Protein AF-A0A933D7X8-F1 (afdb_monomer_lite)

Structure (mmCIF, N/CA/C/O backbone):
data_AF-A0A933D7X8-F1
#
_entry.id   AF-A0A933D7X8-F1
#
loop_
_atom_site.group_PDB
_atom_site.id
_atom_site.type_symbol
_atom_site.label_atom_id
_atom_site.label_alt_id
_atom_site.label_comp_id
_atom_site.label_asym_id
_atom_site.label_entity_id
_atom_site.label_seq_id
_atom_site.pdbx_PDB_ins_code
_atom_site.Cartn_x
_atom_site.Cartn_y
_atom_site.Cartn_z
_atom_site.occupancy
_atom_site.B_iso_or_equiv
_atom_site.auth_seq_id
_atom_site.auth_comp_id
_atom_site.auth_asym_id
_atom_site.auth_atom_id
_atom_site.pdbx_PDB_model_num
ATOM 1 N N . MET A 1 1 ? -15.792 -14.098 -1.367 1.00 41.16 1 MET A N 1
ATOM 2 C CA . MET A 1 1 ? -15.933 -14.421 0.070 1.00 41.16 1 MET A CA 1
ATOM 3 C C . MET A 1 1 ? -17.261 -13.848 0.564 1.00 41.16 1 MET A C 1
ATOM 5 O O . MET A 1 1 ? -17.401 -12.633 0.597 1.00 41.16 1 MET A O 1
ATOM 9 N N . LYS A 1 2 ? -18.280 -14.681 0.832 1.00 38.84 2 LYS A N 1
ATOM 10 C CA . LYS A 1 2 ? -19.569 -14.207 1.376 1.00 38.84 2 LYS A CA 1
ATOM 11 C C . LYS A 1 2 ? -19.344 -13.819 2.838 1.00 38.84 2 LYS A C 1
ATOM 13 O O . LYS A 1 2 ? -19.171 -14.701 3.675 1.00 38.84 2 LYS A O 1
ATOM 18 N N . ARG A 1 3 ? -19.309 -12.524 3.154 1.00 53.97 3 ARG A N 1
ATOM 19 C CA . ARG A 1 3 ? -19.316 -12.080 4.553 1.00 53.97 3 ARG A CA 1
ATOM 20 C C . ARG A 1 3 ? -20.659 -12.486 5.157 1.00 53.97 3 ARG A C 1
ATOM 22 O O . ARG A 1 3 ? -21.698 -12.054 4.664 1.00 53.97 3 ARG A O 1
ATOM 29 N N . LYS A 1 4 ? -20.650 -13.360 6.171 1.00 56.28 4 LYS A N 1
ATOM 30 C CA . LYS A 1 4 ? -21.846 -13.632 6.984 1.00 56.28 4 LYS A CA 1
ATOM 31 C C . LYS A 1 4 ? -22.353 -12.286 7.511 1.00 56.28 4 LYS A C 1
ATOM 33 O O . LYS A 1 4 ? -21.542 -11.434 7.854 1.00 56.28 4 LYS A O 1
ATOM 38 N N . SER A 1 5 ? -23.665 -12.059 7.524 1.00 55.81 5 SER A N 1
ATOM 39 C CA . SER A 1 5 ? -24.229 -10.813 8.056 1.00 55.81 5 SER A CA 1
ATOM 40 C C . SER A 1 5 ? -23.922 -10.720 9.551 1.00 55.81 5 SER A C 1
ATOM 42 O O . SER A 1 5 ? -24.618 -11.300 10.376 1.00 55.81 5 SER A O 1
ATOM 44 N N . TYR A 1 6 ? -22.837 -10.030 9.890 1.00 66.94 6 TYR A N 1
ATOM 45 C CA . TYR A 1 6 ? -22.389 -9.807 11.264 1.00 66.94 6 TYR A CA 1
ATOM 46 C C . TYR A 1 6 ? -23.217 -8.728 11.981 1.00 66.94 6 TYR A C 1
ATOM 48 O O . TYR A 1 6 ? -23.073 -8.554 13.190 1.00 66.94 6 TYR A O 1
ATOM 56 N N . ILE A 1 7 ? -24.087 -8.016 11.253 1.00 78.19 7 ILE A N 1
ATOM 57 C CA . ILE A 1 7 ? -25.009 -7.043 11.836 1.00 78.19 7 ILE A CA 1
ATOM 58 C C . ILE A 1 7 ? -26.160 -7.801 12.491 1.00 78.19 7 ILE A C 1
ATOM 60 O O . ILE A 1 7 ? -26.912 -8.524 11.833 1.00 78.19 7 ILE A O 1
ATOM 64 N N . LYS A 1 8 ? -26.294 -7.619 13.801 1.00 84.44 8 LYS A N 1
ATOM 65 C CA . LYS A 1 8 ? -27.386 -8.150 14.606 1.00 84.44 8 LYS A CA 1
ATOM 66 C C . LYS A 1 8 ? -28.475 -7.087 14.721 1.00 84.44 8 LYS A C 1
ATOM 68 O O . LYS A 1 8 ? -28.240 -6.025 15.292 1.00 84.44 8 LYS A O 1
ATOM 73 N N . GLN A 1 9 ? -29.660 -7.389 14.189 1.00 85.31 9 GLN A N 1
ATOM 74 C CA . GLN A 1 9 ? -30.812 -6.472 14.175 1.00 85.31 9 GLN A CA 1
ATOM 75 C C . GLN A 1 9 ? -31.313 -6.117 15.583 1.00 85.31 9 GLN A C 1
ATOM 77 O O . GLN A 1 9 ? -31.854 -5.041 15.789 1.00 85.31 9 GLN A O 1
ATOM 82 N N . ASN A 1 10 ? -31.099 -7.001 16.560 1.00 88.50 10 ASN A N 1
ATOM 83 C CA . ASN A 1 10 ? -31.472 -6.783 17.958 1.00 88.50 10 ASN A CA 1
ATOM 84 C C . ASN A 1 10 ? -30.429 -5.986 18.765 1.00 88.50 10 ASN A C 1
ATOM 86 O O . ASN A 1 10 ? -30.542 -5.916 19.985 1.00 88.50 10 ASN A O 1
ATOM 90 N N . LYS A 1 11 ? -29.396 -5.444 18.111 1.00 87.62 11 LYS A N 1
ATOM 91 C CA . LYS A 1 11 ? -28.324 -4.667 18.740 1.00 87.62 11 LYS A CA 1
ATOM 92 C C . LYS A 1 11 ? -28.268 -3.262 18.168 1.00 87.62 11 LYS A C 1
ATOM 94 O O . LYS A 1 11 ? -28.510 -3.061 16.979 1.00 87.62 11 LYS A O 1
ATOM 99 N N . ASN A 1 12 ? -27.884 -2.295 18.996 1.00 88.50 12 ASN A N 1
ATOM 100 C CA . ASN A 1 12 ? -27.692 -0.928 18.520 1.00 88.50 12 ASN A CA 1
ATOM 101 C C . ASN A 1 12 ? -26.392 -0.789 17.698 1.00 88.50 12 ASN A C 1
ATOM 103 O O . ASN A 1 12 ? -25.588 -1.721 17.576 1.00 88.50 12 ASN A O 1
ATOM 107 N N . LEU A 1 13 ? -26.188 0.386 17.100 1.00 85.50 13 LEU A N 1
ATOM 108 C CA . LEU A 1 13 ? -25.053 0.646 16.211 1.00 85.50 13 LEU A CA 1
ATOM 109 C C . LEU A 1 13 ? -23.695 0.487 16.924 1.00 85.50 13 LEU A C 1
ATOM 111 O O . LEU A 1 13 ? -22.771 -0.103 16.367 1.00 85.50 13 LEU A O 1
ATOM 115 N N . TYR A 1 14 ? -23.598 0.944 18.174 1.00 86.62 14 TYR A N 1
ATOM 116 C CA . TYR A 1 14 ? -22.389 0.853 18.996 1.00 86.62 14 TYR A CA 1
ATOM 117 C C . TYR A 1 14 ? -22.033 -0.599 19.344 1.00 86.62 14 TYR A C 1
ATOM 119 O O . TYR A 1 14 ? -20.879 -1.017 19.240 1.00 86.62 14 TYR A O 1
ATOM 127 N N . GLU A 1 15 ? -23.025 -1.408 19.710 1.00 88.31 15 GLU A N 1
ATOM 128 C CA . GLU A 1 15 ? -22.818 -2.827 20.000 1.00 88.31 15 GLU A CA 1
ATOM 129 C C . GLU A 1 15 ? -22.431 -3.628 18.754 1.00 88.31 15 GLU A C 1
ATOM 131 O O . GLU A 1 15 ? -21.606 -4.539 18.840 1.00 88.31 15 GLU A O 1
ATOM 136 N N . ASN A 1 16 ? -23.005 -3.295 17.595 1.00 89.31 16 ASN A N 1
ATOM 137 C CA . ASN A 1 16 ? -22.604 -3.891 16.325 1.00 89.31 16 ASN A CA 1
ATOM 138 C C . ASN A 1 16 ? -21.158 -3.519 15.967 1.00 89.31 16 ASN A C 1
ATOM 140 O O . ASN A 1 16 ? -20.395 -4.402 15.579 1.00 89.31 16 ASN A O 1
ATOM 144 N N . ALA A 1 17 ? -20.743 -2.265 16.177 1.00 88.00 17 ALA A N 1
ATOM 145 C CA . ALA A 1 17 ? -19.360 -1.837 15.958 1.00 88.00 17 ALA A CA 1
ATOM 146 C C . ALA A 1 17 ? -18.361 -2.658 16.792 1.00 88.00 17 ALA A C 1
ATOM 148 O O . ALA A 1 17 ? -17.360 -3.140 16.259 1.00 88.00 17 ALA A O 1
ATOM 149 N N . LYS A 1 18 ? -18.673 -2.907 18.074 1.00 86.88 18 LYS A N 1
ATOM 150 C CA . LYS A 1 18 ? -17.852 -3.740 18.973 1.00 86.88 18 LYS A CA 1
ATOM 151 C C . LYS A 1 18 ? -17.706 -5.193 18.524 1.00 86.88 18 LYS A C 1
ATOM 153 O O . LYS A 1 18 ? -16.709 -5.824 18.851 1.00 86.88 18 LYS A O 1
ATOM 158 N N . LEU A 1 19 ? -18.692 -5.737 17.815 1.00 86.81 19 LEU A N 1
ATOM 159 C CA . LEU A 1 19 ? -18.629 -7.102 17.285 1.00 86.81 19 LEU A CA 1
ATOM 160 C C . LEU A 1 19 ? -17.884 -7.162 15.947 1.00 86.81 19 LEU A C 1
ATOM 162 O O . LEU A 1 19 ? -17.134 -8.100 15.694 1.00 86.81 19 LEU A O 1
ATOM 166 N N . LEU A 1 20 ? -18.113 -6.167 15.091 1.00 89.25 20 LEU A N 1
ATOM 167 C CA . LEU A 1 20 ? -17.620 -6.122 13.718 1.00 89.25 20 LEU A CA 1
ATOM 168 C C . LEU A 1 20 ? -16.139 -5.768 13.644 1.00 89.25 20 LEU A C 1
ATOM 170 O O . LEU A 1 20 ? -15.343 -6.516 13.075 1.00 89.25 20 LEU A O 1
ATOM 174 N N . LEU A 1 21 ? -15.774 -4.617 14.205 1.00 90.88 21 LEU A N 1
ATOM 175 C CA . LEU A 1 21 ? -14.486 -3.990 13.945 1.00 90.88 21 LEU A CA 1
ATOM 176 C C . LEU A 1 21 ? -13.282 -4.826 14.406 1.00 90.88 21 LEU A C 1
ATOM 178 O O . LEU A 1 21 ? -12.326 -4.887 13.633 1.00 90.88 21 LEU A O 1
ATOM 182 N N . PRO A 1 22 ? -13.309 -5.532 15.559 1.00 91.25 22 PRO A N 1
ATOM 183 C CA . PRO A 1 22 ? -12.209 -6.420 15.937 1.00 91.25 22 PRO A CA 1
ATOM 184 C C . PRO A 1 22 ? -11.968 -7.520 14.909 1.00 91.25 22 PRO A C 1
ATOM 186 O O . PRO A 1 22 ? -10.838 -7.712 14.480 1.00 91.25 22 PRO A O 1
ATOM 189 N N . SER A 1 23 ? -13.032 -8.179 14.438 1.00 90.69 23 SER A N 1
ATOM 190 C CA . SER A 1 23 ? -12.899 -9.252 13.445 1.00 90.69 23 SER A CA 1
ATOM 191 C C . SER A 1 23 ? -12.336 -8.754 12.112 1.00 90.69 23 SER A C 1
ATOM 193 O O . SER A 1 23 ? -11.524 -9.433 11.492 1.00 90.69 23 SER A O 1
ATOM 195 N N . MET A 1 24 ? -12.724 -7.547 11.693 1.00 93.06 24 MET A N 1
ATOM 196 C CA . MET A 1 24 ? -12.224 -6.925 10.469 1.00 93.06 24 MET A CA 1
ATOM 197 C C . MET A 1 24 ? -10.767 -6.483 10.620 1.00 93.06 24 MET A C 1
ATOM 199 O O . MET A 1 24 ? -9.988 -6.639 9.689 1.00 93.06 24 MET A O 1
ATOM 203 N N . PHE A 1 25 ? -10.383 -5.954 11.783 1.00 94.12 25 PHE A N 1
ATOM 204 C CA . PHE A 1 25 ? -8.991 -5.631 12.090 1.00 94.12 25 PHE A CA 1
ATOM 205 C C . PHE A 1 25 ? -8.116 -6.888 12.096 1.00 94.12 25 PHE A C 1
ATOM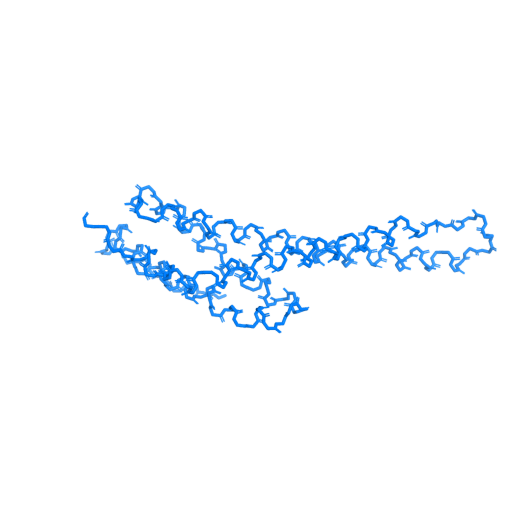 207 O O . PHE A 1 25 ? -7.072 -6.909 11.446 1.00 94.12 25 PHE A O 1
ATOM 214 N N . ASP A 1 26 ? -8.574 -7.950 12.758 1.00 92.62 26 ASP A N 1
ATOM 215 C CA . ASP A 1 26 ? -7.864 -9.226 12.834 1.00 92.62 26 ASP A CA 1
ATOM 216 C C . ASP A 1 26 ? -7.726 -9.872 11.437 1.00 92.62 26 ASP A C 1
ATOM 218 O O . ASP A 1 26 ? -6.670 -10.419 11.122 1.00 92.62 26 ASP A O 1
ATOM 222 N N . GLU A 1 27 ? -8.729 -9.734 10.554 1.00 93.94 27 GLU A N 1
ATOM 223 C CA . GLU A 1 27 ? -8.641 -10.140 9.138 1.00 93.94 27 GLU A CA 1
ATOM 224 C C . GLU A 1 27 ? -7.476 -9.427 8.430 1.00 93.94 27 GLU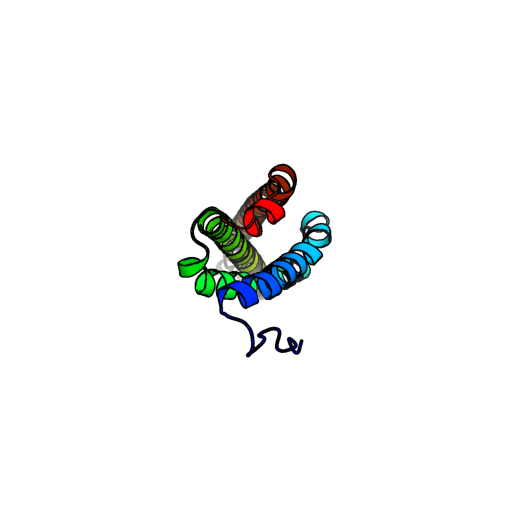 A C 1
ATOM 226 O O . GLU A 1 27 ? -6.643 -10.083 7.807 1.00 93.94 27 GLU A O 1
ATOM 231 N N . VAL A 1 28 ? -7.353 -8.102 8.574 1.00 94.25 28 VAL A N 1
ATOM 232 C CA . VAL A 1 28 ? -6.245 -7.334 7.975 1.00 94.25 28 VAL A CA 1
ATOM 233 C C . VAL A 1 28 ? -4.900 -7.766 8.556 1.00 94.25 28 VAL A C 1
ATOM 235 O O . VAL A 1 28 ? -3.956 -8.019 7.807 1.00 94.25 28 VAL A O 1
ATOM 238 N N . MET A 1 29 ? -4.807 -7.878 9.883 1.00 93.81 29 MET A N 1
ATOM 239 C CA . MET A 1 29 ? -3.562 -8.236 10.568 1.00 93.81 29 MET A CA 1
ATOM 240 C C . MET A 1 29 ? -3.138 -9.686 10.313 1.00 93.81 29 MET A C 1
ATOM 242 O O . MET A 1 29 ? -1.948 -9.979 10.378 1.00 93.81 29 MET A O 1
ATOM 246 N N . SER A 1 30 ? -4.054 -10.583 9.933 1.00 94.44 30 SER A N 1
ATOM 247 C CA . SER A 1 30 ? -3.711 -11.964 9.559 1.00 94.44 30 SER A CA 1
ATOM 248 C C . SER A 1 30 ? -2.751 -12.053 8.361 1.00 94.44 30 SER A C 1
ATOM 250 O O . SER A 1 30 ? -2.022 -13.033 8.219 1.00 94.44 30 SER A O 1
ATOM 252 N N . HIS A 1 31 ? -2.693 -11.010 7.526 1.00 93.31 31 HIS A N 1
ATOM 253 C CA . HIS A 1 31 ? -1.763 -10.920 6.399 1.00 93.31 31 HIS A CA 1
ATOM 254 C C . HIS A 1 31 ? -0.386 -10.350 6.778 1.00 93.31 31 HIS A C 1
ATOM 256 O O . HIS A 1 31 ? 0.557 -10.477 5.993 1.00 93.31 31 HIS A O 1
ATOM 262 N N . GLN A 1 32 ? -0.253 -9.730 7.957 1.00 92.56 32 GLN A N 1
ATOM 263 C CA . GLN A 1 32 ? 0.918 -8.943 8.352 1.00 92.56 32 GLN A CA 1
ATOM 264 C C . GLN A 1 32 ? 2.22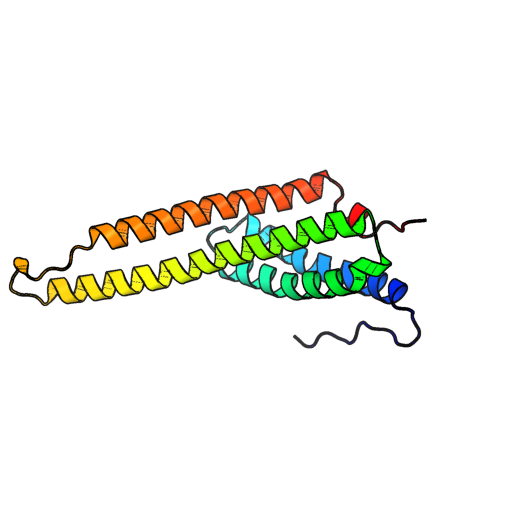6 -9.720 8.197 1.00 92.56 32 GLN A C 1
ATOM 266 O O . GLN A 1 32 ? 3.145 -9.244 7.541 1.00 92.56 32 GLN A O 1
ATOM 271 N N . GLU A 1 33 ? 2.330 -10.901 8.807 1.00 91.94 33 GLU A N 1
ATOM 272 C CA . GLU A 1 33 ? 3.585 -11.660 8.847 1.00 91.94 33 GLU A CA 1
ATOM 273 C C . GLU A 1 33 ? 4.109 -11.953 7.438 1.00 91.94 33 GLU A C 1
ATOM 275 O O . GLU A 1 33 ? 5.281 -11.729 7.131 1.00 91.94 33 GLU A O 1
ATOM 280 N N . ARG A 1 34 ? 3.209 -12.376 6.548 1.00 92.31 34 ARG A N 1
ATOM 281 C CA . ARG A 1 34 ? 3.556 -12.714 5.171 1.00 92.31 34 ARG A CA 1
ATOM 282 C C . ARG A 1 34 ? 3.949 -11.483 4.360 1.00 92.31 34 ARG A C 1
ATOM 284 O O . ARG A 1 34 ? 4.887 -11.560 3.572 1.00 92.31 34 ARG A O 1
ATOM 291 N N . VAL A 1 35 ? 3.268 -10.356 4.564 1.00 92.25 35 VAL A N 1
ATOM 292 C CA . VAL A 1 35 ? 3.612 -9.087 3.909 1.00 92.25 35 VAL A CA 1
ATOM 293 C C . VAL A 1 35 ? 4.992 -8.607 4.359 1.00 92.25 35 VAL A C 1
ATOM 295 O O . VAL A 1 35 ? 5.830 -8.318 3.509 1.00 92.25 35 VAL A O 1
ATOM 298 N N . LEU A 1 36 ? 5.256 -8.581 5.668 1.00 91.50 36 LEU A N 1
ATOM 299 C CA . LEU A 1 36 ? 6.514 -8.073 6.226 1.00 91.50 36 LEU A CA 1
ATOM 300 C C . LEU A 1 36 ? 7.725 -8.930 5.825 1.00 91.50 36 LEU A C 1
ATOM 302 O O . LEU A 1 36 ? 8.774 -8.388 5.483 1.00 91.50 36 LEU A O 1
ATOM 306 N N . ASN A 1 37 ? 7.577 -10.257 5.812 1.00 91.62 37 ASN A N 1
ATOM 307 C CA . ASN A 1 37 ? 8.680 -11.177 5.513 1.00 91.62 37 ASN A CA 1
ATOM 308 C C . ASN A 1 37 ? 8.926 -11.377 4.011 1.00 91.62 37 ASN A C 1
ATOM 310 O O . ASN A 1 37 ? 9.987 -11.867 3.615 1.00 91.62 37 ASN A O 1
ATOM 314 N N . HIS A 1 38 ? 7.979 -10.988 3.153 1.00 89.50 38 HIS A N 1
ATOM 315 C CA . HIS A 1 38 ? 8.096 -11.187 1.711 1.00 89.50 38 HIS A CA 1
ATOM 316 C C . HIS A 1 38 ? 7.806 -9.914 0.901 1.00 89.50 38 HIS A C 1
ATOM 318 O O . HIS A 1 38 ? 6.840 -9.871 0.134 1.00 89.50 38 HIS A O 1
ATOM 324 N N . PRO A 1 39 ? 8.703 -8.906 0.938 1.00 84.12 39 PRO A N 1
ATOM 325 C CA . PRO A 1 39 ? 8.498 -7.620 0.266 1.00 84.12 39 PRO A CA 1
ATOM 326 C C . PRO A 1 39 ? 8.262 -7.707 -1.243 1.00 84.12 39 PRO A C 1
ATOM 328 O O . PRO A 1 39 ? 7.710 -6.783 -1.834 1.00 84.12 39 PRO A O 1
ATOM 331 N N . ARG A 1 40 ? 8.703 -8.794 -1.890 1.00 84.62 40 ARG A N 1
ATOM 332 C CA . ARG A 1 40 ? 8.560 -9.018 -3.338 1.00 84.62 40 ARG A CA 1
ATOM 333 C C . ARG A 1 40 ? 7.223 -9.662 -3.725 1.00 84.62 40 ARG A C 1
ATOM 335 O O . ARG A 1 40 ? 6.882 -9.641 -4.905 1.00 84.62 40 ARG A O 1
ATOM 342 N N . LEU A 1 41 ? 6.465 -10.210 -2.771 1.00 87.31 41 LEU A N 1
ATOM 343 C CA . LEU A 1 41 ? 5.160 -10.830 -3.018 1.00 87.31 41 LEU A CA 1
ATOM 344 C C . LEU A 1 41 ? 4.053 -9.769 -3.023 1.00 87.31 41 LEU A C 1
ATOM 346 O O . LEU A 1 41 ? 3.282 -9.632 -2.075 1.00 87.31 41 LEU A O 1
ATOM 350 N N . LYS A 1 42 ? 3.979 -9.016 -4.124 1.00 89.44 42 LYS A N 1
ATOM 351 C CA . LYS A 1 42 ? 3.012 -7.923 -4.341 1.00 89.44 42 LYS A CA 1
ATOM 352 C C . LYS A 1 42 ? 1.555 -8.353 -4.107 1.00 89.44 42 LYS A C 1
ATOM 354 O O . LYS A 1 42 ? 0.756 -7.573 -3.593 1.00 89.44 42 LYS A O 1
ATOM 359 N N . ASP A 1 43 ? 1.229 -9.606 -4.421 1.00 89.62 43 ASP A N 1
ATOM 360 C CA . ASP A 1 43 ? -0.114 -10.167 -4.244 1.00 89.62 43 ASP A CA 1
ATOM 361 C C . ASP A 1 43 ? -0.535 -10.256 -2.775 1.00 89.62 43 ASP A C 1
ATOM 363 O O . ASP A 1 43 ? -1.708 -10.072 -2.460 1.00 89.62 43 ASP A O 1
ATOM 367 N N . GLU A 1 44 ? 0.400 -10.505 -1.857 1.00 91.44 44 GLU A N 1
ATOM 368 C CA . GLU A 1 44 ? 0.089 -10.585 -0.426 1.00 91.44 44 GLU A CA 1
ATOM 369 C C . GLU A 1 44 ? -0.226 -9.201 0.143 1.00 91.44 44 GLU A C 1
ATOM 371 O O . GLU A 1 44 ? -1.208 -9.035 0.868 1.00 91.44 44 GLU A O 1
ATOM 376 N N . LEU A 1 45 ? 0.528 -8.181 -0.280 1.00 92.75 45 LEU A N 1
ATOM 377 C CA . LEU A 1 45 ? 0.211 -6.789 0.035 1.00 92.75 45 LEU A CA 1
ATOM 378 C C . LEU A 1 45 ? -1.152 -6.384 -0.547 1.00 92.75 45 LEU A C 1
ATOM 380 O O . LEU A 1 45 ? -1.965 -5.746 0.124 1.00 92.75 45 LEU A O 1
ATOM 384 N N . HIS A 1 46 ? -1.437 -6.794 -1.785 1.00 92.19 46 HIS A N 1
ATOM 385 C CA . HIS A 1 46 ? -2.720 -6.526 -2.427 1.00 92.19 46 HIS A CA 1
ATOM 386 C C . HIS A 1 46 ? -3.893 -7.180 -1.675 1.00 92.19 46 HIS A C 1
ATOM 388 O O . HIS A 1 46 ? -4.913 -6.525 -1.453 1.00 92.19 46 HIS A O 1
ATOM 394 N N . LYS A 1 47 ? -3.744 -8.430 -1.213 1.00 93.75 47 LYS A N 1
ATOM 395 C CA . LYS A 1 47 ? -4.745 -9.122 -0.379 1.00 93.75 47 LYS A CA 1
ATOM 396 C C . LYS A 1 47 ? -4.987 -8.396 0.944 1.00 93.75 47 LYS A C 1
ATOM 398 O O . LYS A 1 47 ? -6.142 -8.129 1.273 1.00 93.75 47 LYS A O 1
ATOM 403 N N . MET A 1 48 ? -3.922 -8.001 1.648 1.00 95.31 48 MET A N 1
ATOM 404 C CA . MET A 1 48 ? -4.032 -7.218 2.885 1.00 95.31 48 MET A CA 1
ATOM 405 C C . MET A 1 48 ? -4.795 -5.909 2.652 1.00 95.31 48 MET A C 1
ATOM 407 O O . MET A 1 48 ? -5.695 -5.554 3.415 1.00 95.31 48 MET A O 1
ATOM 411 N N . ARG A 1 49 ? -4.512 -5.217 1.543 1.00 95.12 49 ARG A N 1
ATOM 412 C CA . ARG A 1 49 ? -5.240 -4.006 1.150 1.00 95.12 49 ARG A CA 1
ATOM 413 C C . ARG A 1 49 ? -6.717 -4.272 0.844 1.00 95.12 49 ARG A C 1
ATOM 415 O O . ARG A 1 49 ? -7.564 -3.458 1.217 1.00 95.12 49 ARG A O 1
ATOM 422 N N . ILE A 1 50 ? -7.049 -5.378 0.171 1.00 95.06 50 ILE A N 1
ATOM 423 C CA . ILE A 1 50 ? -8.445 -5.771 -0.087 1.00 95.06 50 ILE A CA 1
ATOM 424 C C . ILE A 1 50 ? -9.195 -5.982 1.233 1.00 95.06 50 ILE A C 1
ATOM 426 O O . ILE A 1 50 ? -10.308 -5.474 1.368 1.00 95.06 50 ILE A O 1
ATOM 430 N N . ALA A 1 51 ? -8.585 -6.658 2.211 1.00 94.88 51 ALA A N 1
ATOM 431 C CA . ALA A 1 51 ? -9.158 -6.834 3.547 1.00 94.88 51 ALA A CA 1
ATOM 432 C C . ALA A 1 51 ? -9.293 -5.498 4.308 1.00 94.88 51 ALA A C 1
ATOM 434 O O . ALA A 1 51 ? -10.267 -5.278 5.031 1.00 94.88 51 ALA A O 1
ATOM 435 N N . GLY A 1 52 ? -8.346 -4.576 4.104 1.00 95.69 52 GLY A N 1
ATOM 436 C CA . GLY A 1 52 ? -8.289 -3.284 4.789 1.00 95.69 52 GLY A CA 1
ATOM 437 C C . GLY A 1 52 ? -9.315 -2.253 4.330 1.00 95.69 52 GLY A C 1
ATOM 438 O O . GLY A 1 52 ? -9.811 -1.474 5.144 1.00 95.69 52 GLY A O 1
ATOM 439 N N . LYS A 1 53 ? -9.699 -2.257 3.047 1.00 95.56 53 LYS A N 1
ATOM 440 C CA . LYS A 1 53 ? -10.697 -1.313 2.511 1.00 95.56 53 LYS A CA 1
ATOM 441 C C . LYS A 1 53 ? -12.021 -1.356 3.284 1.00 95.56 53 LYS A C 1
ATOM 443 O O . LYS A 1 53 ? -12.466 -0.305 3.743 1.00 95.56 53 LYS A O 1
ATOM 448 N N . PRO A 1 54 ? -12.645 -2.528 3.499 1.00 94.44 54 PRO A N 1
ATOM 449 C CA . PRO A 1 54 ? -13.868 -2.562 4.276 1.00 94.44 54 PRO A CA 1
ATOM 450 C C . PRO A 1 54 ? -13.695 -2.175 5.740 1.00 94.44 54 PRO A C 1
ATOM 452 O O . PRO A 1 54 ? -14.639 -1.631 6.300 1.00 94.44 54 PRO A O 1
ATOM 455 N N . LEU A 1 55 ? -12.538 -2.446 6.358 1.00 94.88 55 LEU A N 1
ATOM 456 C CA . LEU A 1 55 ? -12.260 -1.972 7.715 1.00 94.88 55 LEU A CA 1
ATOM 457 C C . LEU A 1 55 ? -12.302 -0.445 7.745 1.00 94.88 55 LEU A C 1
ATOM 459 O O . LEU A 1 55 ? -13.047 0.109 8.541 1.00 94.88 55 LEU A O 1
ATOM 463 N N . ARG A 1 56 ? -11.600 0.228 6.824 1.00 95.75 56 ARG A N 1
ATOM 464 C CA . ARG A 1 56 ? -11.659 1.690 6.685 1.00 95.75 56 ARG A CA 1
ATOM 465 C C . ARG A 1 56 ? -13.101 2.186 6.529 1.00 95.75 56 ARG A C 1
ATOM 467 O O . ARG A 1 56 ? -13.493 3.090 7.255 1.00 95.75 56 ARG A O 1
ATOM 474 N N . TYR A 1 57 ? -13.886 1.595 5.625 1.00 94.62 57 TYR A N 1
ATOM 475 C CA . TYR A 1 57 ? -15.271 2.027 5.384 1.00 94.62 57 TYR A CA 1
ATOM 476 C C . TYR A 1 57 ? -16.172 1.829 6.603 1.00 94.62 57 TYR A C 1
ATOM 478 O O . TYR A 1 57 ? -16.928 2.723 6.968 1.00 94.62 57 TYR A O 1
ATOM 486 N N . ALA A 1 58 ? -16.080 0.670 7.259 1.00 92.62 58 ALA A N 1
ATOM 487 C CA . ALA A 1 58 ? -16.804 0.432 8.501 1.00 92.62 58 ALA A CA 1
ATOM 488 C C . ALA A 1 58 ? -16.372 1.441 9.565 1.00 92.62 58 ALA A C 1
ATOM 490 O O . ALA A 1 58 ? -17.207 1.969 10.295 1.00 92.62 58 ALA A O 1
ATOM 491 N N . MET A 1 59 ? -15.074 1.741 9.626 1.00 93.00 59 MET A N 1
ATOM 492 C CA . MET A 1 59 ? -14.571 2.632 10.644 1.00 93.00 59 MET A CA 1
ATOM 493 C C . MET A 1 59 ? -15.039 4.076 10.475 1.00 93.00 59 MET A C 1
ATOM 495 O O . MET A 1 59 ? -15.380 4.712 11.469 1.00 93.00 59 MET A O 1
ATOM 499 N N . GLU A 1 60 ? -15.102 4.546 9.233 1.00 93.38 60 GLU A N 1
ATOM 500 C CA . GLU A 1 60 ? -15.635 5.852 8.839 1.00 93.38 60 GLU A CA 1
ATOM 501 C C . GLU A 1 60 ? -17.114 5.998 9.234 1.00 93.38 60 GLU A C 1
ATOM 503 O O . GLU A 1 60 ? -17.509 7.009 9.808 1.00 93.38 60 GLU A O 1
ATOM 508 N N . ILE A 1 61 ? -17.922 4.947 9.042 1.00 91.12 61 ILE A N 1
ATOM 509 C CA . ILE A 1 61 ? -19.337 4.925 9.457 1.00 91.12 61 ILE A CA 1
ATOM 510 C C . ILE A 1 61 ? -19.485 5.060 10.981 1.00 91.12 61 ILE A C 1
ATOM 512 O O . ILE A 1 61 ? -20.403 5.728 11.458 1.00 91.12 61 ILE A O 1
ATOM 516 N N . PHE A 1 62 ? -18.609 4.418 11.759 1.00 89.38 62 PHE A N 1
ATOM 517 C CA . PHE A 1 62 ? -18.697 4.417 13.224 1.00 89.38 62 PHE A CA 1
ATOM 518 C C . PHE A 1 62 ? -17.924 5.559 13.905 1.00 89.38 62 PHE A C 1
ATOM 520 O O . PHE A 1 62 ? -18.058 5.747 15.115 1.00 89.38 62 PHE A O 1
ATOM 527 N N . GLU A 1 63 ? -17.139 6.350 13.173 1.00 89.19 63 GLU A N 1
ATOM 528 C CA . GLU A 1 63 ? -16.375 7.469 13.739 1.00 89.19 63 GLU A CA 1
ATOM 529 C C . GLU A 1 63 ? -17.235 8.468 14.538 1.00 89.19 63 GLU A C 1
ATOM 531 O O . GLU A 1 63 ? -16.849 8.787 15.672 1.00 89.19 63 GLU A O 1
ATOM 536 N N . PRO A 1 64 ? -18.426 8.895 14.062 1.00 87.50 64 PRO A N 1
ATOM 537 C CA . PRO A 1 64 ? -19.249 9.866 14.785 1.00 87.50 64 PRO A CA 1
ATOM 538 C C . PRO A 1 64 ? -19.715 9.385 16.168 1.00 87.50 64 PRO A C 1
ATOM 540 O O . PRO A 1 64 ? -19.968 10.205 17.052 1.00 87.50 64 PRO A O 1
ATOM 543 N N . ILE A 1 65 ? -19.821 8.064 16.370 1.00 87.31 65 ILE A N 1
ATOM 544 C CA . ILE A 1 65 ? -20.322 7.468 17.618 1.00 87.31 65 ILE A CA 1
ATOM 545 C C . ILE A 1 65 ? -19.207 7.026 18.580 1.00 87.31 65 ILE A C 1
ATOM 547 O O . ILE A 1 65 ? -19.432 7.034 19.788 1.00 87.31 65 ILE A O 1
ATOM 551 N N . LEU A 1 66 ? -18.015 6.655 18.089 1.00 82.06 66 LEU A N 1
ATOM 552 C CA . LEU A 1 66 ? -16.926 6.101 18.916 1.00 82.06 66 LEU A CA 1
ATOM 553 C C . LEU A 1 66 ? -15.881 7.142 19.379 1.00 82.06 66 LEU A C 1
ATOM 555 O O . LEU A 1 66 ? -15.091 6.844 20.275 1.00 82.06 66 LEU A O 1
ATOM 559 N N . LYS A 1 67 ? -15.905 8.372 18.839 1.00 80.12 67 LYS A N 1
ATOM 560 C CA . LYS A 1 67 ? -15.094 9.542 19.265 1.00 80.12 67 LYS A CA 1
ATOM 561 C C . LYS A 1 67 ? -13.603 9.217 19.512 1.00 80.12 67 LYS A C 1
ATOM 563 O O . LYS A 1 67 ? -12.983 8.559 18.691 1.00 80.12 67 LYS A O 1
ATOM 568 N N . LYS A 1 68 ? -12.953 9.743 20.561 1.00 77.25 68 LYS A N 1
ATOM 569 C CA . LYS A 1 68 ? -11.536 9.455 20.895 1.00 77.25 68 LYS A CA 1
ATOM 570 C C . LYS A 1 68 ? -11.472 8.351 21.958 1.00 77.25 68 LYS A C 1
ATOM 572 O O . LYS A 1 68 ? -12.308 8.388 22.856 1.00 77.25 68 LYS A O 1
ATOM 577 N N . PRO A 1 69 ? -10.503 7.413 21.911 1.00 82.00 69 PRO A N 1
ATOM 578 C CA . PRO A 1 69 ? -9.291 7.336 21.065 1.00 82.00 69 PRO A CA 1
ATOM 579 C C . PRO A 1 69 ? -9.507 6.730 19.665 1.00 82.00 69 PRO A C 1
ATOM 581 O O . PRO A 1 69 ? -8.562 6.564 18.891 1.00 82.00 69 PRO A O 1
ATOM 584 N N . TYR A 1 70 ? -10.748 6.404 19.321 1.00 88.31 70 TYR A N 1
ATOM 585 C CA . TYR A 1 70 ? -11.081 5.744 18.069 1.00 88.31 70 TYR A CA 1
ATOM 586 C C . TYR A 1 70 ? -10.704 6.566 16.826 1.00 88.31 70 TYR A C 1
ATOM 588 O O . TYR A 1 70 ? -10.046 6.040 15.935 1.00 88.31 70 TYR A O 1
ATOM 596 N N . ALA A 1 71 ? -11.021 7.862 16.789 1.00 88.62 71 ALA A N 1
ATOM 597 C CA . ALA A 1 71 ? -10.732 8.740 15.650 1.00 88.62 71 ALA A CA 1
ATOM 598 C C . ALA A 1 71 ? -9.230 8.808 15.303 1.00 88.62 71 ALA A C 1
ATOM 600 O O . ALA A 1 71 ? -8.853 8.827 14.133 1.00 88.62 71 ALA A O 1
ATOM 601 N N . SER A 1 72 ? -8.340 8.781 16.305 1.00 90.88 72 SER A N 1
ATOM 602 C CA . SER A 1 72 ? -6.893 8.739 16.047 1.00 90.88 72 SER A CA 1
ATOM 603 C C . SER A 1 72 ? -6.445 7.395 15.476 1.00 90.88 72 SER A C 1
ATOM 605 O O . SER A 1 72 ? -5.599 7.366 14.588 1.00 90.88 72 SER A O 1
ATOM 607 N N . CYS A 1 73 ? -7.030 6.289 15.942 1.00 92.38 73 CYS A N 1
ATOM 608 C CA . CYS A 1 73 ? -6.741 4.961 15.401 1.00 92.38 73 CYS A CA 1
ATOM 609 C C . CYS A 1 73 ? -7.306 4.809 13.979 1.00 92.38 73 CYS A C 1
ATOM 611 O O . CYS A 1 73 ? -6.644 4.257 13.104 1.00 92.38 73 CYS A O 1
ATOM 613 N N . PHE A 1 74 ? -8.498 5.356 13.725 1.00 93.81 74 PHE A N 1
ATOM 614 C CA . PHE A 1 74 ? -9.095 5.427 12.395 1.00 93.81 74 PHE A CA 1
ATOM 615 C C . PHE A 1 74 ? -8.186 6.157 11.415 1.00 93.81 74 PHE A C 1
ATOM 617 O O . PHE A 1 74 ? -7.919 5.623 10.341 1.00 93.81 74 PHE A O 1
ATOM 624 N N . LYS A 1 75 ? -7.658 7.325 11.802 1.00 94.56 75 LYS A N 1
ATOM 625 C CA . LYS A 1 75 ? -6.708 8.064 10.970 1.00 94.56 75 LYS A CA 1
ATOM 626 C C . LYS A 1 75 ? -5.492 7.208 10.606 1.00 94.56 75 LYS A C 1
ATOM 628 O O . LYS A 1 75 ? -5.198 7.071 9.428 1.00 94.56 75 LYS A O 1
ATOM 633 N N . GLN A 1 76 ? -4.859 6.550 11.579 1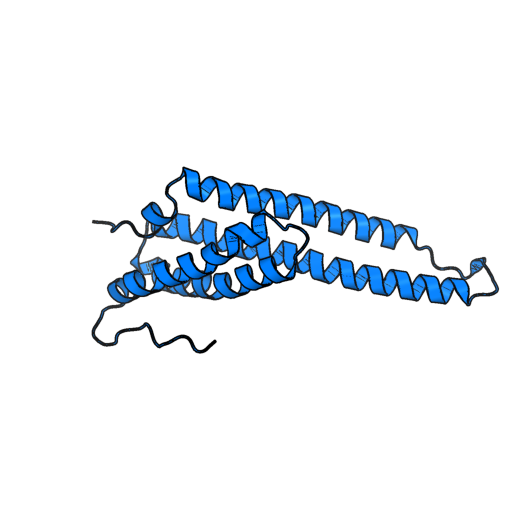.00 95.38 76 GLN A N 1
ATOM 634 C CA . GLN A 1 76 ? -3.702 5.686 11.304 1.00 95.38 76 GLN A CA 1
ATOM 635 C C . GLN A 1 76 ? -4.038 4.503 10.385 1.00 95.38 76 GLN A C 1
ATOM 637 O O . GLN A 1 76 ? -3.267 4.187 9.483 1.00 95.38 76 GLN A O 1
ATOM 642 N N . ILE A 1 77 ? -5.193 3.853 10.57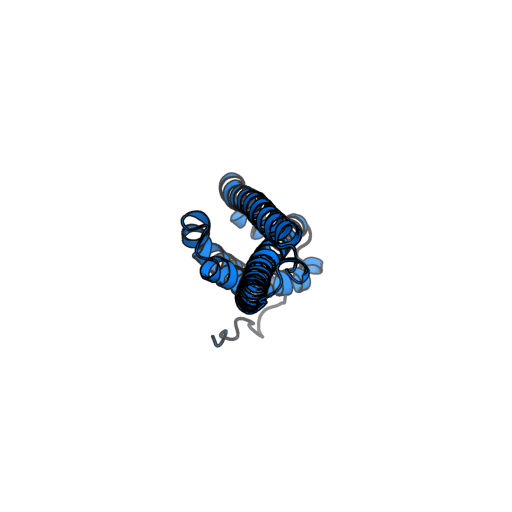6 1.00 95.75 77 ILE A N 1
ATOM 643 C CA . ILE A 1 77 ? -5.641 2.784 9.673 1.00 95.75 77 ILE A CA 1
ATOM 644 C C . ILE A 1 77 ? -5.872 3.342 8.271 1.00 95.75 77 ILE A C 1
ATOM 646 O O . ILE A 1 77 ? -5.412 2.745 7.302 1.00 95.75 77 ILE A O 1
ATOM 650 N N . LYS A 1 78 ? -6.558 4.481 8.145 1.00 96.50 78 LYS A N 1
ATOM 651 C CA . LYS A 1 78 ? -6.803 5.133 6.857 1.00 96.50 78 LYS A CA 1
ATOM 652 C C . LYS A 1 78 ? -5.487 5.430 6.136 1.00 96.50 78 LYS A C 1
ATOM 654 O O . LYS A 1 78 ? -5.357 5.021 4.983 1.00 96.50 78 LYS A O 1
ATOM 659 N N . ASP A 1 79 ? -4.535 6.048 6.828 1.00 97.38 79 ASP A N 1
ATOM 660 C CA . ASP A 1 79 ? -3.219 6.404 6.294 1.00 97.38 79 ASP A CA 1
ATOM 661 C C . ASP A 1 79 ? -2.455 5.141 5.847 1.00 97.38 79 ASP A C 1
ATOM 663 O O . ASP A 1 79 ? -1.928 5.099 4.736 1.00 97.38 79 ASP A O 1
ATOM 667 N N . LEU A 1 80 ? -2.494 4.052 6.630 1.00 96.50 80 LEU A N 1
ATOM 668 C CA . LEU A 1 80 ? -1.900 2.766 6.241 1.00 96.50 80 LEU A CA 1
ATOM 669 C C . LEU A 1 80 ? -2.551 2.181 4.975 1.00 96.50 80 LEU A C 1
ATOM 671 O O . LEU A 1 80 ? -1.851 1.719 4.071 1.00 96.50 80 LEU A O 1
ATOM 675 N N . ILE A 1 81 ? -3.889 2.173 4.886 1.00 96.81 81 ILE A N 1
ATOM 676 C CA . ILE A 1 81 ? -4.596 1.652 3.702 1.00 96.81 81 ILE A CA 1
ATOM 677 C C . ILE A 1 81 ? -4.278 2.495 2.455 1.00 96.81 81 ILE A C 1
ATOM 679 O O . ILE A 1 81 ? -4.167 1.942 1.354 1.00 96.81 81 ILE A O 1
ATOM 683 N N . GLU A 1 82 ? -4.141 3.814 2.606 1.00 97.19 82 GLU A N 1
ATOM 684 C CA . GLU A 1 82 ? -3.762 4.734 1.527 1.00 97.19 82 GLU A CA 1
ATOM 685 C C . GLU A 1 82 ? -2.316 4.502 1.079 1.00 97.19 82 GLU A C 1
ATOM 687 O O . GLU A 1 82 ? -2.086 4.315 -0.116 1.00 97.19 82 GLU A O 1
ATOM 692 N N . LEU A 1 83 ? -1.378 4.358 2.019 1.00 97.44 83 LEU A N 1
ATOM 693 C CA . LEU A 1 83 ? 0.017 4.007 1.747 1.00 97.44 83 LEU A CA 1
ATOM 694 C C . LEU A 1 83 ? 0.141 2.682 0.974 1.00 97.44 83 LEU A C 1
ATOM 696 O O . LEU A 1 83 ? 0.828 2.618 -0.047 1.00 97.44 83 LEU A O 1
ATOM 700 N N . MET A 1 84 ? -0.593 1.639 1.383 1.00 96.56 84 MET A N 1
ATOM 701 C CA . MET A 1 84 ? -0.664 0.375 0.631 1.00 96.56 84 MET A CA 1
ATOM 702 C C . MET A 1 84 ? -1.232 0.558 -0.783 1.00 96.56 84 MET A C 1
ATOM 704 O O . MET A 1 84 ? -0.876 -0.189 -1.697 1.00 96.56 84 MET A O 1
ATOM 708 N N . GLY A 1 85 ? -2.134 1.525 -0.976 1.00 96.56 85 GLY A N 1
ATOM 709 C CA . GLY A 1 85 ? -2.628 1.924 -2.292 1.00 96.56 85 GLY A CA 1
ATOM 710 C C . GLY A 1 85 ? -1.517 2.474 -3.173 1.00 96.56 85 GLY A C 1
ATOM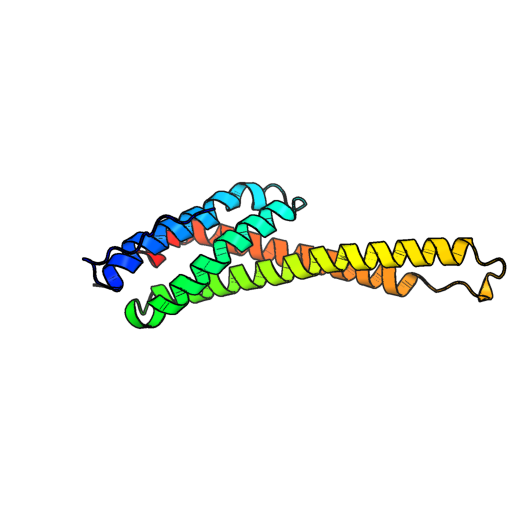 711 O O . GLY A 1 85 ? -1.301 1.942 -4.257 1.00 96.56 85 GLY A O 1
ATOM 712 N N . THR A 1 86 ? -0.759 3.441 -2.667 1.00 97.75 86 THR A N 1
ATOM 713 C CA . THR A 1 86 ? 0.363 4.050 -3.390 1.00 97.75 86 THR A CA 1
ATOM 714 C C . THR A 1 86 ? 1.436 3.020 -3.756 1.00 97.75 86 THR A C 1
ATOM 716 O O . THR A 1 86 ? 1.925 3.000 -4.885 1.00 97.75 86 THR A O 1
ATOM 719 N N . ILE A 1 87 ? 1.773 2.099 -2.843 1.00 97.31 87 ILE A N 1
ATOM 720 C CA . ILE A 1 87 ? 2.719 1.004 -3.131 1.00 97.31 87 ILE A CA 1
ATOM 721 C C . ILE A 1 87 ? 2.197 0.123 -4.276 1.00 97.31 87 ILE A C 1
ATOM 723 O O . ILE A 1 87 ? 2.952 -0.218 -5.189 1.00 97.31 87 ILE A O 1
ATOM 727 N N . HIS A 1 88 ? 0.906 -0.222 -4.255 1.00 95.38 88 HIS A N 1
ATOM 728 C CA . HIS A 1 88 ? 0.285 -1.006 -5.321 1.00 95.38 88 HIS A CA 1
ATOM 729 C C . HIS A 1 88 ? 0.291 -0.264 -6.669 1.00 95.38 88 HIS A C 1
ATOM 731 O O . HIS A 1 88 ? 0.543 -0.881 -7.705 1.00 95.38 88 HIS A O 1
ATOM 737 N N . ASP A 1 89 ? 0.087 1.053 -6.670 1.00 96.44 89 ASP A N 1
ATOM 738 C CA . ASP A 1 89 ? 0.142 1.867 -7.887 1.00 96.44 89 ASP A CA 1
ATOM 739 C C . ASP A 1 89 ? 1.549 1.863 -8.501 1.00 96.44 89 ASP A C 1
ATOM 741 O O . ASP A 1 89 ? 1.693 1.709 -9.719 1.00 96.44 89 ASP A O 1
ATOM 745 N N . HIS A 1 90 ? 2.603 1.928 -7.678 1.00 97.56 90 HIS A N 1
ATOM 746 C CA . HIS A 1 90 ? 3.972 1.708 -8.151 1.00 97.56 90 HIS A CA 1
ATOM 747 C C . HIS A 1 90 ? 4.156 0.298 -8.716 1.00 97.56 90 HIS A C 1
ATOM 749 O O . HIS A 1 90 ? 4.756 0.134 -9.778 1.00 97.56 90 HIS A O 1
ATOM 755 N N . ASP A 1 91 ? 3.635 -0.722 -8.033 1.00 95.75 91 ASP A N 1
ATOM 756 C CA . ASP A 1 91 ? 3.761 -2.114 -8.454 1.00 95.75 91 ASP A CA 1
ATOM 757 C C . ASP A 1 91 ? 3.148 -2.363 -9.840 1.00 95.75 91 ASP A C 1
ATOM 759 O O . ASP A 1 91 ? 3.771 -3.074 -10.634 1.00 95.75 91 ASP A O 1
ATOM 763 N N . VAL A 1 92 ? 1.991 -1.757 -10.134 1.00 96.00 92 VAL A N 1
ATOM 764 C CA . VAL A 1 92 ? 1.323 -1.788 -11.448 1.00 96.00 92 VAL A CA 1
ATOM 765 C C . VAL A 1 92 ? 2.073 -0.935 -12.475 1.00 96.00 92 VAL A C 1
ATOM 767 O O . VAL A 1 92 ? 2.287 -1.369 -13.607 1.00 96.00 92 VAL A O 1
ATOM 770 N N . THR A 1 93 ? 2.504 0.269 -12.092 1.00 97.56 93 THR A N 1
ATOM 771 C CA . THR A 1 93 ? 3.206 1.202 -12.990 1.00 97.56 93 THR A CA 1
ATOM 772 C C . THR A 1 93 ? 4.540 0.634 -13.463 1.00 97.56 93 THR A C 1
ATOM 774 O O . THR A 1 93 ? 4.856 0.717 -14.645 1.00 97.56 93 THR A O 1
ATOM 777 N N . ILE A 1 94 ? 5.312 0.011 -12.569 1.00 97.75 94 ILE A N 1
ATOM 778 C CA . ILE A 1 94 ? 6.596 -0.615 -12.904 1.00 97.75 94 ILE A CA 1
ATOM 779 C C . ILE A 1 94 ? 6.417 -1.673 -13.995 1.00 97.75 94 ILE A C 1
ATOM 781 O O . ILE A 1 94 ? 7.208 -1.682 -14.932 1.00 97.75 94 ILE A O 1
ATOM 785 N N . VAL A 1 95 ? 5.386 -2.522 -13.896 1.00 97.06 95 VAL A N 1
ATOM 786 C CA . VAL A 1 95 ? 5.113 -3.571 -14.895 1.00 97.06 95 VAL A CA 1
ATOM 787 C C . VAL A 1 95 ? 4.821 -2.939 -16.254 1.00 97.06 95 VAL A C 1
ATOM 789 O O . VAL A 1 95 ? 5.539 -3.213 -17.207 1.00 97.06 95 VAL A O 1
ATOM 792 N N . LYS A 1 96 ? 3.890 -1.978 -16.313 1.00 98.12 96 LYS A N 1
ATOM 793 C CA . LYS A 1 96 ? 3.555 -1.272 -17.563 1.00 98.12 96 LYS A CA 1
ATOM 794 C C . LYS A 1 96 ? 4.774 -0.613 -18.214 1.00 98.12 96 LYS A C 1
ATOM 796 O O . LYS A 1 96 ? 4.963 -0.699 -19.420 1.00 98.12 96 LYS A O 1
ATOM 801 N N . LEU A 1 97 ? 5.621 0.047 -17.423 1.00 98.25 97 LEU A N 1
ATOM 802 C CA . LEU A 1 97 ? 6.836 0.682 -17.939 1.00 98.25 97 LEU A CA 1
ATOM 803 C C . LEU A 1 97 ? 7.865 -0.342 -18.440 1.00 98.25 97 LEU A C 1
ATOM 805 O O . LEU A 1 97 ? 8.599 -0.050 -19.381 1.00 98.25 97 LEU A O 1
ATOM 809 N N . GLN A 1 98 ? 7.946 -1.517 -17.812 1.00 98.31 98 GLN A N 1
ATOM 810 C CA . GLN A 1 98 ? 8.808 -2.606 -18.272 1.00 98.31 98 GLN A CA 1
ATOM 811 C C . GLN A 1 98 ? 8.306 -3.208 -19.588 1.00 98.31 98 GLN A C 1
ATOM 813 O O . GLN A 1 98 ? 9.134 -3.477 -20.457 1.00 98.31 98 GLN A O 1
ATOM 818 N N . ASP A 1 99 ? 6.992 -3.342 -19.757 1.00 98.25 99 ASP A N 1
ATOM 819 C CA . ASP A 1 99 ? 6.381 -3.805 -21.006 1.00 98.25 99 ASP A CA 1
ATOM 820 C C . ASP A 1 99 ? 6.672 -2.816 -22.145 1.00 98.25 99 ASP A C 1
ATOM 822 O O . ASP A 1 99 ? 7.241 -3.200 -23.166 1.00 98.25 99 ASP A O 1
ATOM 826 N N . PHE A 1 100 ? 6.456 -1.514 -21.919 1.00 97.69 100 PHE A N 1
ATOM 827 C CA . PHE A 1 100 ? 6.836 -0.478 -22.890 1.00 97.69 100 PHE A CA 1
ATOM 828 C C . PHE A 1 100 ? 8.335 -0.477 -23.208 1.00 97.69 100 PHE A C 1
ATOM 830 O O . PHE A 1 100 ? 8.739 -0.265 -24.352 1.00 97.69 100 PHE A O 1
ATOM 837 N N . LEU A 1 101 ? 9.193 -0.717 -22.210 1.00 98.25 101 LEU A N 1
ATOM 838 C CA . LEU A 1 101 ? 10.634 -0.809 -22.439 1.00 98.25 101 LEU A CA 1
ATOM 839 C C . LEU A 1 101 ? 10.959 -1.985 -23.360 1.00 98.25 101 LEU A C 1
ATOM 841 O O . LEU A 1 101 ? 11.827 -1.849 -24.221 1.00 98.25 101 LEU A O 1
ATOM 845 N N . HIS A 1 102 ? 10.278 -3.114 -23.181 1.00 98.06 102 HIS A N 1
ATOM 846 C CA . HIS A 1 102 ? 10.453 -4.289 -24.018 1.00 98.06 102 HIS A CA 1
ATOM 847 C C . HIS A 1 102 ? 9.993 -4.037 -25.459 1.00 98.06 102 HIS A C 1
ATOM 849 O O . HIS A 1 102 ? 10.739 -4.327 -26.393 1.00 98.06 102 HIS A O 1
ATOM 855 N N . GLU A 1 103 ? 8.829 -3.419 -25.651 1.00 97.50 103 GLU A N 1
ATOM 856 C CA . GLU A 1 103 ? 8.314 -3.049 -26.975 1.00 97.50 103 GLU A CA 1
ATOM 857 C C . GLU A 1 103 ? 9.281 -2.126 -27.726 1.00 97.50 103 GLU A C 1
ATOM 859 O O . GLU A 1 103 ? 9.654 -2.403 -28.866 1.00 97.50 103 GLU A O 1
ATOM 864 N N . LEU A 1 104 ? 9.784 -1.076 -27.067 1.00 96.94 104 LEU A N 1
ATOM 865 C CA . LEU A 1 104 ? 10.753 -0.160 -27.677 1.00 96.94 104 LEU A CA 1
ATOM 866 C C . LEU A 1 104 ? 12.105 -0.831 -27.963 1.00 96.94 104 LEU A C 1
ATOM 868 O O . LEU A 1 104 ? 12.798 -0.464 -28.912 1.00 96.94 104 LEU A O 1
ATOM 872 N N . GLN A 1 105 ? 12.502 -1.824 -27.164 1.00 97.00 105 GLN A N 1
ATOM 873 C CA . GLN A 1 105 ? 13.683 -2.637 -27.459 1.00 97.00 105 GLN A CA 1
ATOM 874 C C . GLN A 1 105 ? 13.490 -3.491 -28.712 1.00 97.00 105 GLN A C 1
ATOM 876 O O . GLN A 1 105 ? 14.442 -3.642 -29.475 1.00 97.00 105 GLN A O 1
ATOM 881 N N . LEU A 1 106 ? 12.301 -4.062 -28.915 1.00 97.06 106 LEU A N 1
ATOM 882 C CA . LEU A 1 106 ? 11.975 -4.814 -30.126 1.00 97.06 106 LEU A CA 1
ATOM 883 C C . LEU A 1 106 ? 11.940 -3.892 -31.346 1.00 97.06 106 LEU A C 1
ATOM 885 O O . LEU A 1 106 ? 12.582 -4.210 -32.343 1.00 97.06 106 LEU A O 1
ATOM 889 N N . PHE A 1 107 ? 11.305 -2.724 -31.225 1.00 96.06 107 PHE A N 1
ATOM 890 C CA . PHE A 1 107 ? 11.298 -1.695 -32.264 1.00 96.06 107 PHE A CA 1
ATOM 891 C C . PHE A 1 107 ? 12.724 -1.310 -32.686 1.00 96.06 107 PHE A C 1
ATOM 893 O O . PHE A 1 107 ? 13.092 -1.464 -33.847 1.00 96.06 107 PHE A O 1
ATOM 900 N N . ASN A 1 108 ? 13.582 -0.930 -31.731 1.00 96.38 108 ASN A N 1
ATOM 901 C CA . ASN A 1 108 ? 14.970 -0.559 -32.025 1.00 96.38 108 ASN A CA 1
ATOM 902 C C . ASN A 1 108 ? 15.788 -1.700 -32.653 1.00 96.38 108 ASN A C 1
ATOM 904 O O . ASN A 1 108 ? 16.768 -1.433 -33.336 1.00 96.38 108 ASN A O 1
ATOM 908 N N . LYS A 1 109 ? 15.445 -2.969 -32.398 1.00 95.56 109 LYS A N 1
ATOM 909 C CA . LYS A 1 109 ? 16.112 -4.115 -33.042 1.00 95.56 109 LYS A CA 1
ATOM 910 C C . LYS A 1 109 ? 15.683 -4.307 -34.497 1.00 95.56 109 LYS A C 1
ATOM 912 O O . LYS A 1 109 ? 16.437 -4.908 -35.252 1.00 95.56 109 LYS A O 1
ATOM 917 N N . GLN A 1 110 ? 14.481 -3.862 -34.856 1.00 94.94 110 GLN A N 1
ATOM 918 C CA . GLN A 1 110 ? 13.921 -3.971 -36.204 1.00 94.94 110 GLN A CA 1
ATOM 919 C C . GLN A 1 110 ? 14.337 -2.803 -37.109 1.00 94.94 110 GLN A C 1
ATOM 921 O O . GLN A 1 110 ? 14.327 -2.951 -38.326 1.00 94.94 110 GLN A O 1
ATOM 926 N N . CYS A 1 111 ? 14.729 -1.661 -36.538 1.00 92.56 111 CYS A N 1
ATOM 927 C CA . CYS A 1 111 ? 15.251 -0.526 -37.297 1.00 92.56 111 CYS A CA 1
ATOM 928 C C . CYS A 1 111 ? 16.633 -0.831 -37.895 1.00 92.56 111 CYS A C 1
ATOM 930 O O . CYS A 1 111 ? 17.601 -1.064 -37.171 1.00 92.56 111 CYS A O 1
ATOM 932 N N . GLU A 1 112 ? 16.756 -0.742 -39.220 1.00 89.19 112 GLU A N 1
ATOM 933 C CA . GLU A 1 112 ? 18.052 -0.839 -39.909 1.00 89.19 112 GLU A CA 1
ATOM 934 C C . GLU A 1 112 ? 18.923 0.403 -39.650 1.00 89.19 112 GLU A C 1
ATOM 936 O O . GLU A 1 112 ? 20.147 0.325 -39.502 1.00 89.19 112 GLU A O 1
ATOM 941 N N . ASN A 1 113 ? 18.283 1.571 -39.552 1.00 92.75 113 ASN A N 1
ATOM 942 C CA . ASN A 1 113 ? 18.946 2.846 -39.338 1.00 92.75 113 ASN A CA 1
ATOM 943 C C . ASN A 1 113 ? 19.022 3.205 -37.848 1.00 92.75 113 ASN A C 1
ATOM 945 O O . ASN A 1 113 ? 18.030 3.560 -37.212 1.00 92.75 113 ASN A O 1
ATOM 949 N N . LYS A 1 114 ? 20.242 3.244 -37.302 1.00 88.81 114 LYS A N 1
ATOM 950 C CA . LYS A 1 114 ? 20.484 3.612 -35.895 1.00 88.81 114 LYS A CA 1
ATOM 951 C C . LYS A 1 114 ? 19.986 5.008 -35.508 1.00 88.81 114 LYS A C 1
ATOM 953 O O . LYS A 1 114 ? 19.780 5.257 -34.323 1.00 88.81 114 LYS A O 1
ATOM 958 N N . LYS A 1 115 ? 19.810 5.926 -36.466 1.00 91.25 115 LYS A N 1
ATOM 959 C CA . LYS A 1 115 ? 19.280 7.276 -36.196 1.00 91.25 115 LYS A CA 1
ATOM 960 C C . LYS A 1 115 ? 17.791 7.271 -35.833 1.00 91.25 115 LYS A C 1
ATOM 962 O O . LYS A 1 115 ? 17.333 8.226 -35.220 1.00 91.25 115 LYS A O 1
ATOM 967 N N . GLU A 1 116 ? 17.065 6.209 -36.176 1.00 90.31 116 GLU A N 1
ATOM 968 C CA . GLU A 1 116 ? 15.639 6.037 -35.864 1.00 90.31 116 GLU A CA 1
ATOM 969 C C . GLU A 1 116 ? 15.415 5.375 -34.497 1.00 90.31 116 GLU A C 1
ATOM 971 O O . GLU A 1 116 ? 14.280 5.244 -34.044 1.00 90.31 116 GLU A O 1
ATOM 976 N N . HIS A 1 117 ? 16.493 4.981 -33.807 1.00 94.75 117 HIS A N 1
ATOM 977 C CA . HIS A 1 117 ? 16.388 4.371 -32.489 1.00 94.75 117 HIS A CA 1
ATOM 978 C C . HIS A 1 117 ? 15.786 5.342 -31.475 1.00 94.75 117 HIS A C 1
ATOM 980 O O . HIS A 1 117 ? 16.290 6.443 -31.239 1.00 94.75 117 HIS A O 1
ATOM 986 N N . VAL A 1 118 ? 14.770 4.866 -30.766 1.00 94.44 118 VAL A N 1
ATOM 987 C CA . VAL A 1 118 ? 14.195 5.571 -29.627 1.00 94.44 118 VAL A CA 1
ATOM 988 C C . VAL A 1 118 ? 15.131 5.440 -28.425 1.00 94.44 118 VAL A C 1
ATOM 990 O O . VAL A 1 118 ? 15.571 4.345 -28.058 1.00 94.44 118 VAL A O 1
ATOM 993 N N . SER A 1 119 ? 15.430 6.564 -27.771 1.00 95.62 119 SER A N 1
ATOM 994 C CA . SER A 1 119 ? 16.229 6.570 -26.542 1.00 95.62 119 SER A CA 1
ATOM 995 C C . SER A 1 119 ? 15.479 5.904 -25.389 1.00 95.62 119 SER A C 1
ATOM 997 O O . SER A 1 119 ? 14.391 6.321 -25.002 1.00 95.62 119 SER A O 1
ATOM 999 N N . LEU A 1 120 ? 16.104 4.899 -24.772 1.00 96.94 120 LEU A N 1
ATOM 1000 C CA . LEU A 1 120 ? 15.517 4.140 -23.660 1.00 96.94 120 LEU A CA 1
ATOM 1001 C C . LEU A 1 120 ? 15.906 4.692 -22.277 1.00 96.94 120 LEU A C 1
ATOM 1003 O O . LEU A 1 120 ? 15.462 4.180 -21.249 1.00 96.94 120 LEU A O 1
ATOM 1007 N N . ASN A 1 121 ? 16.766 5.714 -22.221 1.00 96.88 121 ASN A N 1
ATOM 1008 C CA . ASN A 1 121 ? 17.366 6.182 -20.968 1.00 96.88 121 ASN A CA 1
ATOM 1009 C C . ASN A 1 121 ? 16.342 6.818 -20.024 1.00 96.88 121 ASN A C 1
ATOM 1011 O O . ASN A 1 121 ? 16.359 6.529 -18.828 1.00 96.88 121 ASN A O 1
ATOM 1015 N N . GLY A 1 122 ? 15.424 7.631 -20.558 1.00 96.81 122 GLY A N 1
ATOM 1016 C CA . GLY A 1 122 ? 14.353 8.241 -19.765 1.00 96.81 122 GLY A CA 1
ATOM 1017 C C . GLY A 1 122 ? 13.461 7.186 -19.112 1.00 96.81 122 GLY A C 1
ATOM 1018 O O . GLY A 1 122 ? 13.216 7.237 -17.908 1.00 96.81 122 GLY A O 1
ATOM 1019 N N . LEU A 1 123 ? 13.071 6.166 -19.881 1.00 97.06 123 LEU A N 1
ATOM 1020 C CA . LEU A 1 123 ? 12.229 5.077 -19.394 1.00 97.06 123 LEU A CA 1
ATOM 1021 C C . LEU A 1 123 ? 12.936 4.222 -18.334 1.00 97.06 123 LEU A C 1
ATOM 1023 O O . LEU A 1 123 ? 12.359 3.933 -17.288 1.00 97.06 123 LEU A O 1
ATOM 1027 N N . ARG A 1 124 ? 14.216 3.883 -18.542 1.00 98.38 124 ARG A N 1
ATOM 1028 C CA . ARG A 1 124 ? 15.028 3.182 -17.530 1.00 98.38 124 ARG A CA 1
ATOM 1029 C C . ARG A 1 124 ? 15.144 3.982 -16.234 1.00 98.38 124 ARG A C 1
ATOM 1031 O O . ARG A 1 124 ? 14.988 3.409 -15.156 1.00 98.38 124 ARG A O 1
ATOM 1038 N N . LYS A 1 125 ? 15.383 5.295 -16.332 1.00 98.38 125 LYS A N 1
ATOM 1039 C CA . LYS A 1 125 ? 15.455 6.193 -15.170 1.00 98.38 125 LYS A CA 1
ATOM 1040 C C . LYS A 1 125 ? 14.121 6.240 -14.425 1.00 98.38 125 LYS A C 1
ATOM 1042 O O . LYS A 1 125 ? 14.116 6.146 -13.201 1.00 98.38 125 LYS A O 1
ATOM 1047 N N . LEU A 1 126 ? 13.005 6.312 -15.151 1.00 98.06 126 LEU A N 1
ATOM 1048 C CA . LEU A 1 126 ? 11.671 6.298 -14.558 1.00 98.06 126 LEU A CA 1
ATOM 1049 C C . LEU A 1 126 ? 11.387 4.971 -13.841 1.00 98.06 126 LEU A C 1
ATOM 1051 O O . LEU A 1 126 ? 10.978 4.987 -12.686 1.00 98.06 126 LEU A O 1
ATOM 1055 N N . ILE A 1 127 ? 11.677 3.821 -14.460 1.00 98.44 127 ILE A N 1
ATOM 1056 C CA . ILE A 1 127 ? 11.527 2.502 -13.816 1.00 98.44 127 ILE A CA 1
ATOM 1057 C C . ILE A 1 127 ? 12.357 2.424 -12.529 1.00 98.44 127 ILE A C 1
ATOM 1059 O O . ILE A 1 127 ? 11.873 1.934 -11.508 1.00 98.44 127 ILE A O 1
ATOM 1063 N N . TYR A 1 128 ? 13.602 2.905 -12.566 1.00 98.44 128 TYR A N 1
ATOM 1064 C CA . TYR A 1 128 ? 14.464 2.953 -11.387 1.00 98.44 128 TYR A CA 1
ATOM 1065 C C . TYR A 1 128 ? 13.859 3.821 -10.275 1.00 98.44 128 TYR A C 1
ATOM 1067 O O . TYR A 1 128 ? 13.775 3.381 -9.128 1.00 98.44 128 TYR A O 1
ATOM 1075 N N . GLN A 1 129 ? 13.373 5.016 -10.616 1.00 98.25 129 GLN A N 1
ATOM 1076 C CA . GLN A 1 129 ? 12.725 5.919 -9.667 1.00 98.25 129 GLN A CA 1
ATOM 1077 C C . GLN A 1 129 ? 11.487 5.279 -9.026 1.00 98.25 129 GLN A C 1
ATOM 1079 O O . GLN A 1 129 ? 11.363 5.302 -7.802 1.00 98.25 129 GLN A O 1
ATOM 1084 N N . GLN A 1 130 ? 10.624 4.645 -9.825 1.00 98.25 130 GLN A N 1
ATOM 1085 C CA . GLN A 1 130 ? 9.426 3.969 -9.324 1.00 98.25 130 GLN A CA 1
ATOM 1086 C C . GLN A 1 130 ? 9.780 2.831 -8.355 1.00 98.25 130 GLN A C 1
ATOM 1088 O O . GLN A 1 130 ? 9.169 2.700 -7.298 1.00 98.25 130 GLN A O 1
ATOM 1093 N N . LYS A 1 131 ? 10.811 2.030 -8.664 1.00 97.81 131 LYS A N 1
ATOM 1094 C CA . LYS A 1 131 ? 11.299 0.961 -7.771 1.00 97.81 131 LYS A CA 1
ATOM 1095 C C . LYS A 1 131 ? 11.847 1.505 -6.450 1.00 97.81 131 LYS A C 1
ATOM 1097 O O . LYS A 1 131 ? 11.613 0.903 -5.401 1.00 97.81 131 LYS A O 1
ATOM 1102 N N . SER A 1 132 ? 12.564 2.626 -6.501 1.00 98.00 132 SER A N 1
ATOM 1103 C CA . SER A 1 132 ? 13.108 3.287 -5.313 1.00 98.00 132 SER A CA 1
ATOM 1104 C C . SER A 1 132 ? 11.990 3.806 -4.403 1.00 98.00 132 SER A C 1
ATOM 1106 O O . SER A 1 132 ? 11.928 3.430 -3.234 1.00 98.00 132 SER A O 1
ATOM 1108 N N . GLN A 1 133 ? 11.038 4.564 -4.960 1.00 98.06 133 GLN A N 1
ATOM 1109 C CA . GLN A 1 133 ? 9.883 5.093 -4.222 1.00 98.06 133 GLN A CA 1
ATOM 1110 C C . GLN A 1 133 ? 9.042 3.974 -3.604 1.00 98.06 133 GLN A C 1
ATOM 1112 O O . GLN A 1 133 ? 8.759 3.999 -2.409 1.00 98.06 133 GLN A O 1
ATOM 1117 N N . ARG A 1 134 ? 8.740 2.931 -4.384 1.00 97.38 134 ARG A N 1
ATOM 1118 C CA . ARG A 1 134 ? 8.053 1.729 -3.902 1.00 97.38 134 ARG A CA 1
ATOM 1119 C C . ARG A 1 134 ? 8.751 1.115 -2.689 1.00 97.38 134 ARG A C 1
ATOM 1121 O O . ARG A 1 134 ? 8.084 0.688 -1.754 1.00 97.38 134 ARG A O 1
ATOM 1128 N N . THR A 1 135 ? 10.080 1.026 -2.720 1.00 96.69 135 THR A N 1
ATOM 1129 C CA . THR A 1 135 ? 10.870 0.443 -1.624 1.00 96.69 135 THR A CA 1
ATOM 1130 C C . THR A 1 135 ? 10.808 1.316 -0.375 1.00 96.69 135 THR A C 1
ATOM 1132 O O . THR A 1 135 ? 10.564 0.789 0.703 1.00 96.69 135 THR A O 1
ATOM 1135 N N . ALA A 1 136 ? 10.956 2.635 -0.522 1.00 97.19 136 ALA A N 1
ATOM 1136 C CA . ALA A 1 136 ? 10.875 3.573 0.595 1.00 97.19 136 ALA A CA 1
ATOM 1137 C C . ALA A 1 136 ? 9.502 3.530 1.290 1.00 97.19 136 ALA A C 1
ATOM 1139 O O . ALA A 1 136 ? 9.436 3.346 2.502 1.00 97.19 136 ALA A O 1
ATOM 1140 N N . LEU A 1 137 ? 8.415 3.599 0.515 1.00 97.44 137 LEU A N 1
ATOM 1141 C CA . LEU A 1 137 ? 7.046 3.528 1.041 1.00 97.44 137 LEU A CA 1
ATOM 1142 C C . LEU A 1 137 ? 6.749 2.178 1.704 1.00 97.44 137 LEU A C 1
ATOM 1144 O O . LEU A 1 137 ? 6.039 2.106 2.703 1.00 97.44 137 LEU A O 1
ATOM 1148 N N . PHE A 1 138 ? 7.303 1.089 1.165 1.00 96.81 138 PHE A N 1
ATOM 1149 C CA . PHE A 1 138 ? 7.168 -0.227 1.782 1.00 96.81 138 PHE A CA 1
ATOM 1150 C C . PHE A 1 138 ? 7.858 -0.285 3.152 1.00 96.81 138 PHE A C 1
ATOM 1152 O O . PHE A 1 138 ? 7.292 -0.847 4.086 1.00 96.81 138 PHE A O 1
ATOM 1159 N N . THR A 1 139 ? 9.040 0.319 3.298 1.00 96.25 139 THR A N 1
ATOM 1160 C CA . THR A 1 139 ? 9.718 0.432 4.598 1.00 96.25 139 THR A CA 1
ATOM 1161 C C . THR A 1 139 ? 8.884 1.238 5.595 1.00 96.25 139 THR A C 1
ATOM 1163 O O . THR A 1 139 ? 8.644 0.760 6.699 1.00 96.25 139 THR A O 1
ATOM 1166 N N . GLU A 1 140 ? 8.348 2.392 5.187 1.00 96.69 140 GLU A N 1
ATOM 1167 C CA . GLU A 1 140 ? 7.464 3.222 6.025 1.00 96.69 140 GLU A CA 1
ATOM 1168 C C . GLU A 1 140 ? 6.227 2.447 6.514 1.00 96.69 140 GLU A C 1
ATOM 1170 O O . GLU A 1 140 ? 5.838 2.509 7.685 1.00 96.69 140 GLU A O 1
ATOM 1175 N N . MET A 1 141 ? 5.628 1.655 5.623 1.00 96.31 141 MET A N 1
ATOM 1176 C CA . MET A 1 141 ? 4.505 0.784 5.955 1.00 96.31 141 MET A CA 1
ATOM 1177 C C . MET A 1 141 ? 4.907 -0.276 6.991 1.00 96.31 141 MET A C 1
ATOM 1179 O O . MET A 1 141 ? 4.176 -0.500 7.959 1.00 96.31 141 MET A O 1
ATOM 1183 N N . CYS A 1 142 ? 6.062 -0.925 6.814 1.00 94.88 142 CYS A N 1
ATOM 1184 C CA . CYS A 1 142 ? 6.586 -1.905 7.766 1.00 94.88 142 CYS A CA 1
ATOM 1185 C C . CYS A 1 142 ? 6.825 -1.290 9.149 1.00 94.88 142 CYS A C 1
ATOM 1187 O O . CYS A 1 142 ? 6.463 -1.904 10.158 1.00 94.88 142 CYS A O 1
ATOM 1189 N N . ASP A 1 143 ? 7.388 -0.085 9.200 1.00 95.12 143 ASP A N 1
ATOM 1190 C CA . ASP A 1 143 ? 7.649 0.636 10.446 1.00 95.12 143 ASP A CA 1
ATOM 1191 C C . ASP A 1 143 ? 6.343 0.978 11.169 1.00 95.12 143 ASP A C 1
ATOM 1193 O O . ASP A 1 143 ? 6.218 0.723 12.369 1.00 95.12 143 ASP A O 1
ATOM 1197 N N . THR A 1 144 ? 5.334 1.444 10.428 1.00 94.81 144 THR A N 1
ATOM 1198 C CA . THR A 1 144 ? 3.990 1.738 10.954 1.00 94.81 144 THR A CA 1
ATOM 1199 C C . THR A 1 144 ? 3.327 0.491 11.541 1.00 94.81 144 THR A C 1
ATOM 1201 O O . THR A 1 144 ? 2.846 0.488 12.671 1.00 94.81 144 THR A O 1
ATOM 1204 N N . ILE A 1 145 ? 3.332 -0.620 10.804 1.00 93.06 145 ILE A N 1
ATOM 1205 C CA . ILE A 1 145 ? 2.742 -1.878 11.278 1.00 93.06 145 ILE A CA 1
ATOM 1206 C C . ILE A 1 145 ? 3.504 -2.421 12.504 1.00 93.06 145 ILE A C 1
ATOM 1208 O O . ILE A 1 145 ? 2.919 -3.037 13.400 1.00 93.06 145 ILE A O 1
ATOM 1212 N N . THR A 1 146 ? 4.819 -2.206 12.564 1.00 91.69 146 THR A N 1
ATOM 1213 C CA . THR A 1 146 ? 5.655 -2.652 13.686 1.00 91.69 146 THR A CA 1
ATOM 1214 C C . THR A 1 146 ? 5.455 -1.784 14.930 1.00 91.69 146 THR A C 1
ATOM 1216 O O . THR A 1 146 ? 5.459 -2.316 16.044 1.00 91.69 146 THR A O 1
ATOM 1219 N N . SER A 1 147 ? 5.235 -0.473 14.780 1.00 92.75 147 SER A N 1
ATOM 1220 C CA . SER A 1 147 ? 4.956 0.421 15.911 1.00 92.75 147 SER A CA 1
ATOM 1221 C C . SER A 1 147 ? 3.631 0.079 16.596 1.00 92.75 147 SER A C 1
ATOM 1223 O O . SER A 1 147 ? 3.566 0.079 17.825 1.00 92.75 147 SER A O 1
ATOM 1225 N N . TRP A 1 148 ? 2.613 -0.351 15.843 1.00 91.62 148 TRP A N 1
ATOM 1226 C CA . TRP A 1 148 ? 1.314 -0.754 16.395 1.00 91.62 148 TRP A CA 1
ATOM 1227 C C . TRP A 1 148 ? 1.399 -1.872 17.437 1.00 91.62 148 TRP A C 1
ATOM 1229 O O . TRP A 1 148 ? 0.658 -1.847 18.423 1.00 91.62 148 TRP A O 1
ATOM 1239 N N . LYS A 1 149 ? 2.333 -2.820 17.264 1.00 80.94 149 LYS A N 1
ATOM 1240 C CA . LYS A 1 149 ? 2.600 -3.867 18.265 1.00 80.94 149 LYS A CA 1
ATOM 1241 C C . LYS A 1 149 ? 3.153 -3.290 19.568 1.00 80.94 149 LYS A C 1
ATOM 1243 O O . LYS A 1 149 ? 2.774 -3.745 20.639 1.00 80.94 149 LYS A O 1
ATOM 1248 N N . LYS A 1 150 ? 4.036 -2.290 19.489 1.00 79.38 150 LYS A N 1
ATOM 1249 C CA . LYS A 1 150 ? 4.637 -1.641 20.668 1.00 79.38 150 LYS A CA 1
ATOM 1250 C C . LYS A 1 150 ? 3.637 -0.754 21.404 1.00 79.38 150 LYS A C 1
ATOM 1252 O O . LYS A 1 150 ? 3.732 -0.572 22.611 1.00 79.38 150 LYS A O 1
ATOM 1257 N N . GLU A 1 151 ? 2.686 -0.192 20.671 1.00 86.44 151 GLU A N 1
ATOM 1258 C CA . GLU A 1 151 ? 1.749 0.796 21.187 1.00 86.44 151 GLU A CA 1
ATOM 1259 C C . GLU A 1 151 ? 0.448 0.212 21.752 1.00 86.44 151 GLU A C 1
ATOM 1261 O O . GLU A 1 151 ? -0.405 1.004 22.163 1.00 86.44 151 GLU A O 1
ATOM 1266 N N . ASN A 1 152 ? 0.269 -1.116 21.778 1.00 85.25 152 ASN A N 1
ATOM 1267 C CA . ASN A 1 152 ? -1.007 -1.767 22.117 1.00 85.25 152 ASN A CA 1
ATOM 1268 C C . ASN A 1 152 ? -2.172 -1.176 21.296 1.00 85.25 152 ASN A C 1
ATOM 1270 O O . ASN A 1 152 ? -3.207 -0.754 21.822 1.00 85.25 152 ASN A O 1
ATOM 1274 N N . PHE A 1 153 ? -1.954 -1.033 19.981 1.00 88.75 153 PHE A N 1
ATOM 1275 C CA . PHE A 1 153 ? -2.873 -0.335 19.078 1.00 88.75 153 PHE A CA 1
ATOM 1276 C C . PHE A 1 153 ? -4.264 -0.979 19.052 1.00 88.75 153 PHE A C 1
ATOM 1278 O O . PHE A 1 153 ? -5.278 -0.281 19.072 1.00 88.75 153 PHE A O 1
ATOM 1285 N N . ARG A 1 154 ? -4.318 -2.317 19.054 1.00 89.62 154 ARG A N 1
ATOM 1286 C CA . ARG A 1 154 ? -5.572 -3.078 19.048 1.00 89.62 154 ARG A CA 1
ATOM 1287 C C . ARG A 1 154 ? -6.388 -2.800 20.309 1.00 89.62 154 ARG A C 1
ATOM 1289 O O . ARG A 1 154 ? -7.591 -2.569 20.224 1.00 89.62 154 ARG A O 1
ATOM 1296 N N . GLU A 1 155 ? -5.738 -2.782 21.467 1.00 86.69 155 GLU A N 1
ATOM 1297 C CA . GLU A 1 155 ? -6.363 -2.469 22.747 1.00 86.69 155 GLU A CA 1
ATOM 1298 C C . GLU A 1 155 ? -6.881 -1.033 22.727 1.00 86.69 155 GLU A C 1
ATOM 1300 O O . GLU A 1 155 ? -8.060 -0.816 22.989 1.00 86.69 155 GLU A O 1
ATOM 1305 N N . LYS A 1 156 ? -6.055 -0.057 22.331 1.00 85.81 156 LYS A N 1
ATOM 1306 C CA . LYS A 1 156 ? -6.467 1.354 22.212 1.00 85.81 156 LYS A CA 1
ATOM 1307 C C . LYS A 1 156 ? -7.685 1.537 21.306 1.00 85.81 156 LYS A C 1
ATOM 1309 O O . LYS A 1 156 ? -8.574 2.316 21.641 1.00 85.81 156 LYS A O 1
ATOM 1314 N N . LEU A 1 157 ? -7.740 0.813 20.190 1.00 83.31 157 LEU A N 1
ATOM 1315 C CA . LEU A 1 157 ? -8.837 0.892 19.230 1.00 83.31 157 LEU A CA 1
ATOM 1316 C C . LEU A 1 157 ? -10.161 0.346 19.793 1.00 83.31 157 LEU A C 1
ATOM 1318 O O . LEU A 1 157 ? -11.223 0.887 19.484 1.00 83.31 157 LEU A O 1
ATOM 1322 N N . PHE A 1 158 ? -10.108 -0.697 20.627 1.00 82.50 158 PHE A N 1
ATOM 1323 C CA . PHE A 1 158 ? -11.296 -1.385 21.150 1.00 82.50 158 PHE A CA 1
ATOM 1324 C C . PHE A 1 158 ? -11.545 -1.178 22.648 1.00 82.50 158 PHE A C 1
ATOM 1326 O O . PHE A 1 158 ? -12.435 -1.816 23.217 1.00 82.50 158 PHE A O 1
ATOM 1333 N N . THR A 1 159 ? -10.806 -0.273 23.294 1.00 73.81 159 THR A N 1
ATOM 1334 C CA . THR A 1 159 ? -11.028 0.057 24.704 1.00 73.81 159 THR A CA 1
ATOM 1335 C C . THR A 1 159 ? -12.353 0.819 24.826 1.00 73.81 159 THR A C 1
ATOM 1337 O O . THR A 1 159 ? -12.554 1.808 24.116 1.00 73.81 159 THR A O 1
ATOM 1340 N N . PRO A 1 160 ? -13.281 0.396 25.703 1.00 59.88 160 PRO A N 1
ATOM 1341 C CA . PRO A 1 160 ? -14.524 1.121 25.918 1.00 59.88 160 PRO A CA 1
ATOM 1342 C C . PRO A 1 160 ? -14.217 2.515 26.476 1.00 59.88 160 PRO A C 1
ATOM 1344 O O . PRO A 1 160 ? -13.612 2.636 27.541 1.00 59.88 160 PRO A O 1
ATOM 1347 N N . VAL A 1 161 ? -14.659 3.561 25.780 1.00 56.59 161 VAL A N 1
ATOM 1348 C CA . VAL A 1 161 ? -14.791 4.889 26.389 1.00 56.59 161 VAL A CA 1
ATOM 1349 C C . VAL A 1 161 ? -15.896 4.765 27.443 1.00 56.59 161 VAL A C 1
ATOM 1351 O O . VAL A 1 161 ? -16.996 4.322 27.102 1.00 56.59 161 VAL A O 1
ATOM 1354 N N . LYS A 1 162 ? -15.558 5.028 28.712 1.00 47.59 162 LYS A N 1
ATOM 1355 C CA . LYS A 1 162 ? -16.528 5.100 29.816 1.00 47.59 162 LYS A CA 1
ATOM 1356 C C . LYS A 1 162 ? -17.494 6.258 29.607 1.00 47.59 162 LYS A C 1
ATOM 1358 O O . LYS A 1 162 ? -17.025 7.316 29.130 1.00 47.59 162 LYS A O 1
#

Secondary structure (DSSP, 8-state):
--------TTS-HHHHHHHHHHHHHHHHHTTHHHHHH-TT-HHHHHHHHHHHHHHHHHHHHHHHHHHHHHHHHHHHHHHHHHHHHHHHHHHHHHHHHHHHHHHHHHHHHH-SSGGGPPP-HHHHHHHHHHHHHHHHHHHHHHHHHHHHHHTTHHHHHHPPP-

Radius of gyration: 21.61 Å; chains: 1; bounding box: 52×24×70 Å

pLDDT: mean 90.42, std 10.53, range [38.84, 98.44]

Sequence (162 aa):
MKRKSYIKQNKNLYENAKLLLPSMFDEVMSHQERVLNHPRLKDELHKMRIAGKPLRYAMEIFEPILKKPYASCFKQIKDLIELMGTIHDHDVTIVKLQDFLHELQLFNKQCENKKEHVSLNGLRKLIYQQKSQRTALFTEMCDTITSWKKENFREKLFTPVK

Foldseek 3Di:
DDDDPLDDPPDDPVVSCLRPLLVLVVLLCVLLVVCLVCVPPLVSLVSSLVSLVVSLVSLVVCCVPQPPPQVVLSVLSVVLSVLSVLLNVLVVVLVVLVVVLVVLVVVCVPDPDNVPRDDCVVSVVVSVVSVVVSVVSSVVSNVSSVVCVVVVSSCRNNPDDD